Protein AF-A0A7Y7IWT6-F1 (afdb_monomer_lite)

Foldseek 3Di:
DDDDPDPDPPPLVVVLVVLLVVLVVQLVQLVVCVVVVAQESDDNDHDPVLVVCLVSLQCNVVSDDPVPCRPCVNRVSVVSNNVVVCPDPPDDDDPPGDDPD

Structure (mmCIF, N/CA/C/O backbone):
data_AF-A0A7Y7IWT6-F1
#
_entry.id   AF-A0A7Y7IWT6-F1
#
loop_
_atom_site.group_PDB
_atom_site.id
_atom_site.type_symbol
_atom_site.label_atom_id
_atom_site.label_alt_id
_atom_site.label_comp_id
_atom_site.label_asym_id
_atom_site.label_entity_id
_atom_site.label_seq_id
_atom_site.pdbx_PDB_ins_code
_atom_site.Cartn_x
_atom_site.Cartn_y
_atom_site.Cartn_z
_atom_site.occupancy
_atom_site.B_iso_or_equiv
_atom_site.auth_seq_id
_atom_site.auth_comp_id
_atom_site.auth_asym_id
_atom_site.auth_atom_id
_atom_site.pdbx_PDB_model_num
ATOM 1 N N . ARG A 1 1 ? 18.820 -24.095 -18.910 1.00 44.03 1 ARG A N 1
ATOM 2 C CA . ARG A 1 1 ? 18.367 -22.683 -18.847 1.00 44.03 1 ARG A CA 1
ATOM 3 C C . ARG A 1 1 ? 17.041 -22.616 -19.603 1.00 44.03 1 ARG A C 1
ATOM 5 O O . ARG A 1 1 ? 17.059 -22.764 -20.814 1.00 44.03 1 ARG A O 1
ATOM 12 N N . ARG A 1 2 ? 15.902 -22.617 -18.900 1.00 42.66 2 ARG A N 1
ATOM 13 C CA . ARG A 1 2 ? 14.567 -22.776 -19.507 1.00 42.66 2 ARG A CA 1
ATOM 14 C C . ARG A 1 2 ? 14.109 -21.423 -20.064 1.00 42.66 2 ARG A C 1
ATOM 16 O O . ARG A 1 2 ? 14.142 -20.437 -19.336 1.00 42.66 2 ARG A O 1
ATOM 23 N N . ALA A 1 3 ? 13.779 -21.397 -21.351 1.00 46.72 3 ALA A N 1
ATOM 24 C CA . ALA A 1 3 ? 13.247 -20.240 -22.057 1.00 46.72 3 ALA A CA 1
ATOM 25 C C . ALA A 1 3 ? 11.886 -19.821 -21.472 1.00 46.72 3 ALA A C 1
ATOM 27 O O . ALA A 1 3 ? 11.111 -20.675 -21.036 1.00 46.72 3 ALA A O 1
ATOM 28 N N . ALA A 1 4 ? 11.633 -18.512 -21.437 1.00 51.53 4 ALA A N 1
ATOM 29 C CA . ALA A 1 4 ? 10.373 -17.923 -21.000 1.00 51.53 4 ALA A CA 1
ATOM 30 C C . ALA A 1 4 ? 9.209 -18.416 -21.877 1.00 51.53 4 ALA A C 1
ATOM 32 O O . ALA A 1 4 ? 9.352 -18.546 -23.090 1.00 51.53 4 ALA A O 1
ATOM 33 N N . LEU A 1 5 ? 8.062 -18.692 -21.250 1.00 58.22 5 LEU A N 1
ATOM 34 C CA . LEU A 1 5 ? 6.854 -19.213 -21.904 1.00 58.22 5 LEU A CA 1
ATOM 35 C C . LEU A 1 5 ? 6.142 -18.185 -22.804 1.00 58.22 5 LEU A C 1
ATOM 37 O O . LEU A 1 5 ? 5.254 -18.557 -23.563 1.00 58.22 5 LEU A O 1
ATOM 41 N N . PHE A 1 6 ? 6.537 -16.914 -22.734 1.00 62.22 6 PHE A N 1
ATOM 42 C CA . PHE A 1 6 ? 6.037 -15.846 -23.591 1.00 62.22 6 PHE A CA 1
ATOM 43 C C . PHE A 1 6 ? 7.206 -15.347 -24.433 1.00 62.22 6 PHE A C 1
ATOM 45 O O . PHE A 1 6 ? 8.196 -14.844 -23.900 1.00 62.22 6 PHE A O 1
ATOM 52 N N . GLY A 1 7 ? 7.122 -15.604 -25.738 1.00 49.88 7 GLY A N 1
ATOM 53 C CA . GLY A 1 7 ? 8.104 -15.177 -26.722 1.00 49.88 7 GLY A CA 1
ATOM 54 C C . GLY A 1 7 ? 8.124 -13.663 -26.784 1.00 49.88 7 GLY A C 1
ATOM 55 O O . GLY A 1 7 ? 7.212 -13.066 -27.329 1.00 49.88 7 GLY A O 1
ATOM 56 N N . ASP A 1 8 ? 9.073 -13.084 -26.066 1.00 57.09 8 ASP A N 1
ATOM 57 C CA . ASP A 1 8 ? 9.925 -11.959 -26.431 1.00 57.09 8 ASP A CA 1
ATOM 58 C C . ASP A 1 8 ? 10.760 -11.658 -25.184 1.00 57.09 8 ASP A C 1
ATOM 60 O O . ASP A 1 8 ? 10.267 -11.704 -24.053 1.00 57.09 8 ASP A O 1
ATOM 64 N N . GLY A 1 9 ? 12.058 -11.412 -25.353 1.00 61.12 9 GLY A N 1
ATOM 65 C CA . GLY A 1 9 ? 12.916 -10.980 -24.252 1.00 61.12 9 GLY A CA 1
ATOM 66 C C . GLY A 1 9 ? 12.488 -9.589 -23.793 1.00 61.12 9 GLY A C 1
ATOM 67 O O . GLY A 1 9 ? 13.033 -8.603 -24.273 1.00 61.12 9 GLY A O 1
ATOM 68 N N . GLY A 1 10 ? 11.478 -9.506 -22.922 1.00 70.94 10 GLY A N 1
ATOM 69 C CA . GLY A 1 10 ? 10.951 -8.239 -22.423 1.00 70.94 10 GLY A CA 1
ATOM 70 C C . GLY A 1 10 ? 12.046 -7.394 -21.770 1.00 70.94 10 GLY A C 1
ATOM 71 O O . GLY A 1 10 ? 12.998 -7.941 -21.208 1.00 70.94 10 GLY A O 1
ATOM 72 N N . ASP A 1 11 ? 11.916 -6.063 -21.831 1.00 86.19 11 ASP A N 1
ATOM 73 C CA . ASP A 1 11 ? 12.834 -5.129 -21.162 1.00 86.19 11 ASP A CA 1
ATOM 74 C C . ASP A 1 11 ? 12.684 -5.239 -19.635 1.00 86.19 11 ASP A C 1
ATOM 76 O O . ASP A 1 11 ? 12.058 -4.408 -18.975 1.00 86.19 11 ASP A O 1
ATOM 80 N N . VAL A 1 12 ? 13.267 -6.294 -19.061 1.00 82.81 12 VAL A N 1
ATOM 81 C CA . VAL A 1 12 ? 13.276 -6.557 -17.618 1.00 82.81 12 VAL A CA 1
ATOM 82 C C . VAL A 1 12 ? 13.877 -5.366 -16.879 1.00 82.81 12 VAL A C 1
ATOM 84 O O . VAL A 1 12 ? 13.370 -4.966 -15.836 1.00 82.81 12 VAL A O 1
ATOM 87 N N . ALA A 1 13 ? 14.919 -4.743 -17.434 1.00 83.88 13 ALA A N 1
ATOM 88 C CA . ALA A 1 13 ? 15.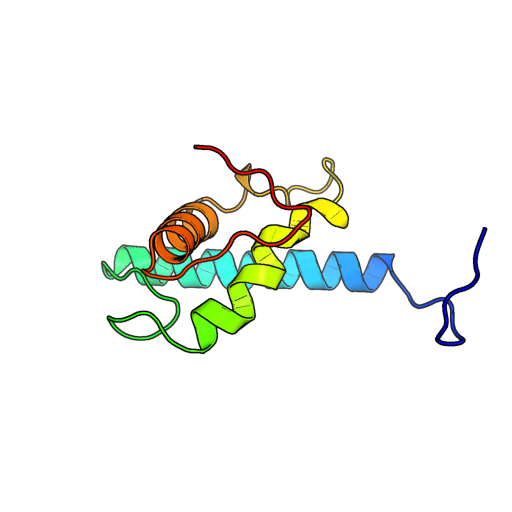542 -3.582 -16.816 1.00 83.88 13 ALA A CA 1
ATOM 89 C C . ALA A 1 13 ? 14.580 -2.382 -16.768 1.00 83.88 13 ALA A C 1
ATOM 91 O O . ALA A 1 13 ? 14.553 -1.668 -15.764 1.00 83.88 13 ALA A O 1
ATOM 92 N N . GLY A 1 14 ? 13.802 -2.156 -17.827 1.00 87.38 14 GLY A N 1
ATOM 93 C CA . GLY A 1 14 ? 12.740 -1.152 -17.890 1.00 87.38 14 GLY A CA 1
ATOM 94 C C . GLY A 1 14 ? 11.607 -1.426 -16.918 1.00 87.38 14 GLY A C 1
ATOM 95 O O . GLY A 1 14 ? 11.231 -0.524 -16.169 1.00 87.38 14 GLY A O 1
ATOM 96 N N . LEU A 1 15 ? 11.139 -2.671 -16.847 1.00 87.88 15 LEU A N 1
ATOM 97 C CA . LEU A 1 15 ? 10.119 -3.090 -15.886 1.00 87.88 15 LEU A CA 1
ATOM 98 C C . LEU A 1 15 ? 10.596 -2.905 -14.440 1.00 87.88 15 LEU A C 1
ATOM 100 O O . LEU A 1 15 ? 9.868 -2.331 -13.634 1.00 87.88 15 LEU A O 1
ATOM 104 N N . CYS A 1 16 ? 11.841 -3.273 -14.120 1.00 87.38 16 CYS A N 1
ATOM 105 C CA . CYS A 1 16 ? 12.424 -3.016 -12.801 1.00 87.38 16 CYS A CA 1
ATOM 106 C C . CYS A 1 16 ? 12.491 -1.511 -12.494 1.00 87.38 16 CYS A C 1
ATOM 108 O O . CYS A 1 16 ? 12.151 -1.098 -11.387 1.00 87.38 16 CYS A O 1
ATOM 110 N N . ARG A 1 17 ? 12.899 -0.665 -13.455 1.00 88.50 17 ARG A N 1
ATOM 111 C CA . ARG A 1 17 ? 12.912 0.801 -13.264 1.00 88.50 17 ARG A CA 1
ATOM 112 C C . ARG A 1 17 ? 11.507 1.346 -12.992 1.00 88.50 17 ARG A C 1
ATOM 114 O O . ARG A 1 17 ? 11.344 2.149 -12.075 1.00 88.50 17 ARG A O 1
ATOM 121 N N . ALA A 1 18 ? 10.509 0.894 -13.750 1.00 90.31 18 ALA A N 1
ATOM 122 C CA . ALA A 1 18 ? 9.116 1.290 -13.564 1.00 90.31 18 ALA A CA 1
ATOM 123 C C . ALA A 1 18 ? 8.569 0.826 -12.203 1.00 90.31 18 ALA A C 1
ATOM 125 O O . ALA A 1 18 ? 7.923 1.604 -11.505 1.00 90.31 18 ALA A O 1
ATOM 126 N N . GLY A 1 19 ? 8.901 -0.398 -11.784 1.00 90.25 19 GLY A N 1
ATOM 127 C CA . GLY A 1 19 ? 8.549 -0.926 -10.468 1.00 90.25 19 GLY A CA 1
ATOM 128 C C . GLY A 1 19 ? 9.134 -0.089 -9.330 1.00 90.25 19 GLY A C 1
ATOM 129 O O . GLY A 1 19 ? 8.408 0.294 -8.417 1.00 90.25 19 GLY A O 1
ATOM 130 N N . VAL A 1 20 ? 10.419 0.280 -9.405 1.00 90.69 20 VAL A N 1
ATOM 131 C CA . VAL A 1 20 ? 11.046 1.170 -8.409 1.00 90.69 20 VAL A CA 1
ATOM 132 C C . VAL A 1 20 ? 10.346 2.531 -8.353 1.00 90.69 20 VAL A C 1
ATOM 134 O O . VAL A 1 20 ? 10.103 3.055 -7.266 1.00 90.69 20 VAL A O 1
ATOM 137 N N . ALA A 1 21 ? 9.991 3.107 -9.505 1.00 92.12 21 ALA A N 1
ATOM 138 C CA . ALA A 1 21 ? 9.249 4.365 -9.546 1.00 92.12 21 ALA A CA 1
ATOM 139 C C . ALA A 1 21 ? 7.858 4.234 -8.898 1.00 92.12 21 ALA A C 1
ATOM 141 O O . ALA A 1 21 ? 7.464 5.099 -8.118 1.00 92.12 21 ALA A O 1
ATOM 142 N N . ALA A 1 22 ? 7.150 3.129 -9.148 1.00 94.12 22 ALA A N 1
ATOM 143 C CA . ALA A 1 22 ? 5.858 2.853 -8.526 1.00 94.12 22 ALA A CA 1
ATOM 144 C C . ALA A 1 22 ? 5.961 2.725 -6.995 1.00 94.12 22 ALA A C 1
ATOM 146 O O . ALA A 1 22 ? 5.139 3.296 -6.281 1.00 94.12 22 ALA A O 1
ATOM 147 N N . LEU A 1 23 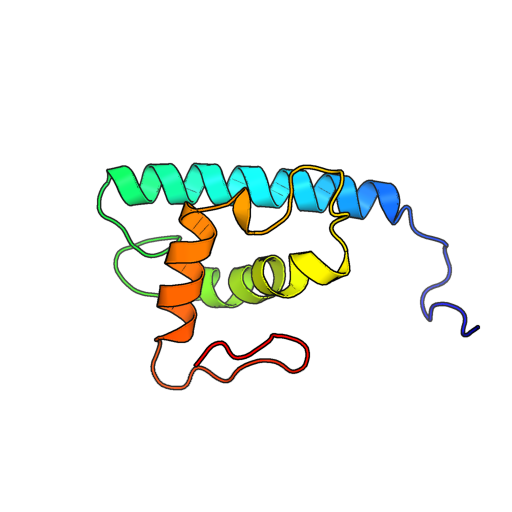? 7.002 2.062 -6.475 1.00 93.44 23 LEU A N 1
ATOM 148 C CA . LEU A 1 23 ? 7.236 1.957 -5.028 1.00 93.44 23 LEU A CA 1
ATOM 149 C C . LEU A 1 23 ? 7.467 3.320 -4.365 1.00 93.44 23 LEU A C 1
ATOM 151 O O . LEU A 1 23 ? 7.019 3.535 -3.242 1.00 93.44 23 LEU A O 1
ATOM 155 N N . ARG A 1 24 ? 8.124 4.259 -5.057 1.00 93.75 24 ARG A N 1
ATOM 156 C CA . ARG A 1 24 ? 8.298 5.634 -4.558 1.00 93.75 24 ARG A CA 1
ATOM 157 C C . ARG A 1 24 ? 6.971 6.385 -4.480 1.00 93.75 24 ARG A C 1
ATOM 159 O O . ARG A 1 24 ? 6.697 7.005 -3.464 1.00 93.75 24 ARG A O 1
ATOM 166 N N . ILE A 1 25 ? 6.118 6.252 -5.496 1.00 96.62 25 ILE A N 1
ATOM 167 C CA . ILE A 1 25 ? 4.767 6.841 -5.482 1.00 96.62 25 ILE A CA 1
ATOM 168 C C . ILE A 1 25 ? 3.942 6.264 -4.323 1.00 96.62 25 ILE A C 1
ATOM 170 O O . ILE A 1 25 ? 3.271 7.002 -3.603 1.00 96.62 25 ILE A O 1
ATOM 174 N N . MET A 1 26 ? 4.011 4.946 -4.122 1.00 97.31 26 MET A N 1
ATOM 175 C CA . MET A 1 26 ? 3.344 4.264 -3.013 1.00 97.31 26 MET A CA 1
ATOM 176 C C . MET A 1 26 ? 3.858 4.742 -1.644 1.00 97.31 26 MET A C 1
ATOM 178 O O . MET A 1 26 ? 3.054 4.978 -0.743 1.00 97.31 26 MET A O 1
ATOM 182 N N . GLU A 1 27 ? 5.174 4.901 -1.486 1.00 97.25 27 GLU A N 1
ATOM 183 C CA . GLU A 1 27 ? 5.795 5.411 -0.258 1.00 97.25 27 GLU A CA 1
ATOM 184 C C . GLU A 1 27 ? 5.366 6.848 0.039 1.00 97.25 27 GLU A C 1
ATOM 186 O O . GLU A 1 27 ? 4.913 7.118 1.150 1.00 97.25 27 GLU A O 1
ATOM 191 N N . ASP A 1 28 ? 5.418 7.742 -0.950 1.00 97.75 28 ASP A N 1
ATOM 192 C CA . ASP A 1 28 ? 4.995 9.138 -0.798 1.00 97.75 28 ASP A CA 1
ATOM 193 C C . ASP A 1 28 ? 3.514 9.240 -0.408 1.00 97.75 28 ASP A C 1
ATOM 195 O O . ASP A 1 28 ? 3.141 10.028 0.469 1.00 97.75 28 ASP A O 1
ATOM 199 N N . HIS A 1 29 ? 2.659 8.419 -1.028 1.00 98.12 29 HIS A N 1
ATOM 200 C CA . HIS A 1 29 ? 1.242 8.326 -0.678 1.00 98.12 29 HIS A CA 1
ATOM 201 C C . HIS A 1 29 ? 1.050 7.894 0.777 1.00 98.12 29 HIS A C 1
ATOM 203 O O . HIS A 1 29 ? 0.347 8.562 1.538 1.00 98.12 29 HIS A O 1
ATOM 209 N N . MET A 1 30 ? 1.707 6.809 1.191 1.00 98.38 30 MET A N 1
ATOM 210 C CA . MET A 1 30 ? 1.577 6.297 2.555 1.00 98.38 30 MET A CA 1
ATOM 211 C C . MET A 1 30 ? 2.197 7.226 3.601 1.00 98.38 30 MET A C 1
ATOM 213 O O . MET A 1 30 ? 1.672 7.323 4.712 1.00 98.38 30 MET A O 1
ATOM 217 N N . ALA A 1 31 ? 3.257 7.956 3.254 1.00 98.19 31 ALA A N 1
ATOM 218 C CA . ALA A 1 31 ? 3.832 8.983 4.111 1.00 98.19 31 ALA A CA 1
ATOM 219 C C . ALA A 1 31 ? 2.820 10.107 4.382 1.00 98.19 31 ALA A C 1
ATOM 221 O O . ALA A 1 31 ? 2.598 10.456 5.542 1.00 98.19 31 ALA A O 1
ATOM 222 N N . ARG A 1 32 ? 2.137 10.614 3.343 1.00 98.38 32 ARG A N 1
ATOM 223 C CA . ARG A 1 32 ? 1.077 11.633 3.488 1.00 98.38 32 ARG A CA 1
ATOM 224 C C . ARG A 1 32 ? -0.094 11.120 4.315 1.00 98.38 32 ARG A C 1
ATOM 226 O O . ARG A 1 32 ? -0.448 11.736 5.313 1.00 98.38 32 ARG A O 1
ATOM 233 N N . ARG A 1 33 ? -0.609 9.934 3.977 1.00 97.62 33 ARG A N 1
ATOM 234 C CA . ARG A 1 33 ? -1.674 9.264 4.743 1.00 97.62 33 ARG A CA 1
ATOM 235 C C . ARG A 1 33 ? -1.323 9.156 6.222 1.00 97.62 33 ARG A C 1
ATOM 237 O O . ARG A 1 33 ? -2.194 9.306 7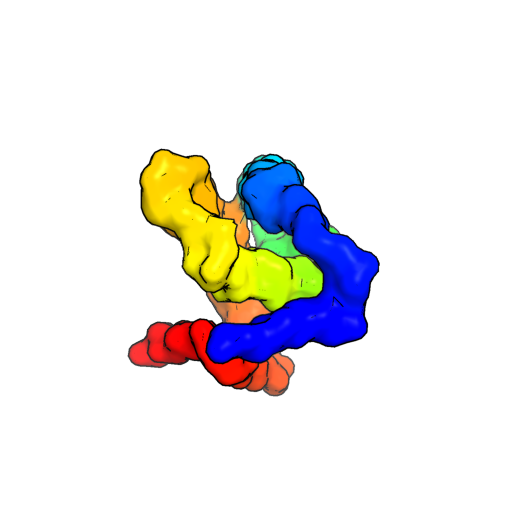.073 1.00 97.62 33 ARG A O 1
ATOM 244 N N . ARG A 1 34 ? -0.048 8.913 6.539 1.00 96.31 34 ARG A N 1
ATOM 245 C CA . ARG A 1 34 ? 0.401 8.788 7.921 1.00 96.31 34 ARG A CA 1
ATOM 246 C C . ARG A 1 34 ? 0.449 10.118 8.667 1.00 96.31 34 ARG A C 1
ATOM 248 O O . ARG A 1 34 ? 0.172 10.114 9.866 1.00 96.31 34 ARG A O 1
ATOM 255 N N . LEU A 1 35 ? 0.792 11.217 7.994 1.00 97.06 35 LEU A N 1
ATOM 256 C CA . LEU A 1 35 ? 0.694 12.561 8.574 1.00 97.06 35 LEU A CA 1
ATOM 257 C C . LEU A 1 35 ? -0.754 12.876 8.969 1.00 97.06 35 LEU A C 1
ATOM 259 O O . LEU A 1 35 ? -0.980 13.439 10.035 1.00 97.06 35 LEU A O 1
ATOM 263 N N . ASP A 1 36 ? -1.712 12.381 8.187 1.00 97.00 36 ASP A N 1
ATOM 264 C CA . ASP A 1 36 ? -3.148 12.477 8.476 1.00 97.00 36 ASP A CA 1
ATOM 265 C C . ASP A 1 36 ? -3.637 11.431 9.504 1.00 97.00 36 ASP A C 1
ATOM 267 O O . ASP A 1 36 ? -4.834 11.264 9.722 1.00 97.00 36 ASP A O 1
ATOM 271 N N . GLY A 1 37 ? -2.726 10.683 10.138 1.00 96.81 37 GLY A N 1
ATOM 272 C CA . GLY A 1 37 ? -3.044 9.683 11.161 1.00 96.81 37 GLY A CA 1
ATOM 273 C C . GLY A 1 37 ? -3.541 8.336 10.629 1.00 96.81 37 GLY A C 1
ATOM 274 O O . GLY A 1 37 ? -3.750 7.414 11.421 1.00 96.81 37 GLY A O 1
ATOM 275 N N . ALA A 1 38 ? -3.665 8.169 9.313 1.00 97.81 38 ALA A N 1
ATOM 276 C CA . ALA A 1 38 ? -4.209 6.959 8.717 1.00 97.81 38 ALA A CA 1
ATOM 277 C C . ALA A 1 38 ? -3.205 5.789 8.664 1.00 97.81 38 ALA A C 1
ATOM 279 O O . ALA A 1 38 ? -1.987 5.953 8.816 1.00 97.81 38 ALA A O 1
ATOM 280 N N . THR A 1 39 ? -3.750 4.588 8.444 1.00 97.94 39 THR A N 1
ATOM 281 C CA . THR A 1 39 ? -2.999 3.316 8.413 1.00 97.94 39 THR A CA 1
ATOM 282 C C . THR A 1 39 ? -3.056 2.620 7.054 1.00 97.94 39 THR A C 1
ATOM 284 O O . THR A 1 39 ? -2.061 2.040 6.627 1.00 97.94 39 THR A O 1
ATOM 287 N N . TRP A 1 40 ? -4.203 2.675 6.376 1.00 98.25 40 TRP A N 1
ATOM 288 C CA . TRP A 1 40 ? -4.476 1.928 5.143 1.00 98.25 40 TRP A CA 1
ATOM 289 C C . TRP A 1 40 ? -4.300 2.797 3.902 1.00 98.25 40 TRP A C 1
ATOM 291 O O . TRP A 1 40 ? -4.342 4.031 3.995 1.00 98.25 40 TRP A O 1
ATOM 301 N N . PHE A 1 41 ? -4.145 2.176 2.731 1.00 97.38 41 PHE A N 1
ATOM 302 C CA . PHE A 1 41 ? -3.996 2.924 1.480 1.00 97.38 41 PHE A CA 1
ATOM 303 C C . PHE A 1 41 ? -5.167 3.881 1.228 1.00 97.38 41 PHE A C 1
ATOM 305 O O . PHE A 1 41 ? -4.950 5.006 0.779 1.00 97.38 41 PHE A O 1
ATOM 312 N N . VAL A 1 42 ? -6.390 3.467 1.567 1.00 97.00 42 VAL A N 1
ATOM 313 C CA . VAL A 1 42 ? -7.617 4.255 1.401 1.00 97.00 42 VAL A CA 1
ATOM 314 C C . VAL A 1 42 ? -8.539 4.011 2.597 1.00 97.00 42 VAL A C 1
ATOM 316 O O . VAL A 1 42 ? -8.670 2.876 3.039 1.00 97.00 42 VAL A O 1
ATOM 319 N N . GLY A 1 43 ? -9.195 5.061 3.103 1.00 96.38 43 GLY A N 1
ATOM 320 C CA . GLY A 1 43 ? -10.170 4.957 4.197 1.00 96.38 43 GLY A CA 1
ATOM 321 C C . GLY A 1 43 ? -9.572 4.551 5.551 1.00 96.38 43 GLY A C 1
ATOM 322 O O . GLY A 1 43 ? -8.357 4.566 5.742 1.00 96.38 43 GLY A O 1
ATOM 323 N N . ASP A 1 44 ? -10.428 4.197 6.506 1.00 96.94 44 ASP A N 1
ATOM 324 C CA . ASP A 1 44 ? -10.011 3.949 7.898 1.00 96.94 44 ASP A CA 1
ATOM 325 C C . ASP A 1 44 ? -9.917 2.457 8.257 1.00 96.94 44 ASP A C 1
ATOM 327 O O . ASP A 1 44 ? -9.492 2.093 9.353 1.00 96.94 44 ASP A O 1
ATOM 331 N N . ALA A 1 45 ? -10.242 1.580 7.307 1.00 97.19 45 ALA A N 1
ATOM 332 C CA . ALA A 1 45 ? -10.226 0.127 7.452 1.00 97.19 45 ALA A CA 1
ATOM 333 C C . ALA A 1 45 ? -9.443 -0.523 6.292 1.00 97.19 45 ALA A C 1
ATOM 335 O O . ALA A 1 45 ? -9.361 0.080 5.218 1.00 97.19 45 ALA A O 1
ATOM 336 N N . PRO A 1 46 ? -8.875 -1.732 6.479 1.00 97.44 46 PRO A N 1
ATOM 337 C CA . PRO A 1 46 ? -8.192 -2.440 5.399 1.00 97.44 46 PRO A CA 1
ATOM 338 C C . PRO A 1 46 ? -9.173 -2.746 4.263 1.00 97.44 46 PRO A C 1
ATOM 340 O O . PRO A 1 46 ? -10.321 -3.125 4.509 1.00 97.44 46 PRO A O 1
ATOM 343 N N . GLY A 1 47 ? -8.716 -2.615 3.020 1.00 95.25 47 GLY A N 1
ATOM 344 C CA . GLY A 1 47 ? -9.547 -2.832 1.840 1.00 95.25 47 GLY A CA 1
ATOM 345 C C . GLY A 1 47 ? -8.869 -3.651 0.747 1.00 95.25 47 GLY A C 1
ATOM 346 O O . GLY A 1 47 ? -7.726 -4.094 0.860 1.00 95.25 47 GLY A O 1
ATOM 347 N N . ILE A 1 48 ? -9.585 -3.815 -0.368 1.00 95.75 48 ILE A N 1
ATOM 348 C CA . ILE A 1 48 ? -9.098 -4.553 -1.543 1.00 95.75 48 ILE A CA 1
ATOM 349 C C . ILE A 1 48 ? -7.773 -3.993 -2.080 1.00 95.75 48 ILE A C 1
ATOM 351 O O . ILE A 1 48 ? -6.931 -4.746 -2.558 1.00 95.75 48 ILE A O 1
ATOM 355 N N . VAL A 1 49 ? -7.554 -2.680 -1.955 1.00 96.75 49 VAL A N 1
ATOM 356 C CA . VAL A 1 49 ? -6.310 -2.021 -2.376 1.00 96.75 49 VAL A CA 1
ATOM 357 C C . VAL A 1 49 ? -5.115 -2.541 -1.581 1.00 96.75 49 VAL A C 1
ATOM 359 O O . VAL A 1 49 ? -4.074 -2.819 -2.172 1.00 96.75 49 VAL A O 1
ATOM 362 N N .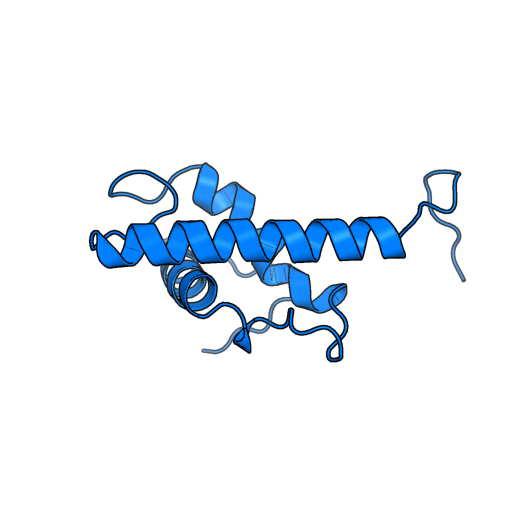 ASP A 1 50 ? -5.264 -2.740 -0.269 1.00 97.06 50 ASP A N 1
ATOM 363 C CA . ASP A 1 50 ? -4.173 -3.239 0.565 1.00 97.06 50 ASP A CA 1
ATOM 364 C C . ASP A 1 50 ? -3.804 -4.683 0.190 1.00 97.06 50 ASP A C 1
ATOM 366 O O . ASP A 1 50 ? -2.624 -5.018 0.088 1.00 97.06 50 ASP A O 1
ATOM 370 N N . VAL A 1 51 ? -4.811 -5.512 -0.107 1.00 93.44 51 VAL A N 1
ATOM 371 C CA . VAL A 1 51 ? -4.623 -6.897 -0.570 1.00 93.44 51 VAL A CA 1
ATOM 372 C C . VAL A 1 51 ? -3.915 -6.943 -1.927 1.00 93.44 51 VAL A C 1
ATOM 374 O O . VAL A 1 51 ? -3.011 -7.754 -2.116 1.00 93.44 51 VAL A O 1
ATOM 377 N N . MET A 1 52 ? -4.288 -6.068 -2.866 1.00 93.56 52 MET A N 1
ATOM 378 C CA . MET A 1 52 ? -3.690 -6.030 -4.206 1.00 93.56 52 MET A CA 1
ATOM 379 C C . MET A 1 52 ? -2.250 -5.505 -4.203 1.00 93.56 52 MET A C 1
ATOM 381 O O . MET A 1 52 ? -1.406 -6.015 -4.938 1.00 93.56 52 MET A O 1
ATOM 385 N N . LEU A 1 53 ? -1.957 -4.477 -3.404 1.00 95.62 53 LEU A N 1
ATOM 386 C CA . LEU A 1 53 ? -0.644 -3.826 -3.410 1.00 95.62 53 LEU A CA 1
ATOM 387 C C . LEU A 1 53 ? 0.388 -4.551 -2.543 1.00 95.62 53 LEU A C 1
ATOM 389 O O . LEU A 1 53 ? 1.591 -4.415 -2.787 1.00 95.62 53 LEU A O 1
ATOM 393 N N . PHE A 1 54 ? -0.049 -5.313 -1.535 1.00 94.62 54 PHE A N 1
ATOM 394 C CA . PHE A 1 54 ? 0.864 -5.969 -0.600 1.00 94.62 54 PHE A CA 1
ATOM 395 C C . PHE A 1 54 ? 1.852 -6.922 -1.288 1.00 94.62 54 PHE A C 1
ATOM 397 O O . PHE A 1 54 ? 3.049 -6.770 -1.034 1.00 94.62 54 PHE A O 1
ATOM 404 N N . PRO A 1 55 ? 1.436 -7.837 -2.188 1.00 91.12 55 PRO A N 1
ATOM 405 C CA . PRO A 1 55 ? 2.369 -8.728 -2.875 1.00 91.12 55 PRO A CA 1
ATOM 406 C C . PRO A 1 55 ? 3.423 -7.972 -3.691 1.00 91.12 55 PRO A C 1
ATOM 408 O O . PRO A 1 55 ? 4.604 -8.310 -3.627 1.00 91.12 55 PRO A O 1
ATOM 411 N N . SER A 1 56 ? 3.017 -6.907 -4.390 1.00 90.38 56 SER A N 1
ATOM 412 C CA . SER A 1 56 ? 3.913 -6.076 -5.205 1.00 90.38 56 SER A CA 1
ATOM 413 C C . SER A 1 56 ? 5.043 -5.458 -4.380 1.00 90.38 56 SER A C 1
ATOM 415 O O . SER A 1 56 ? 6.189 -5.429 -4.826 1.00 90.38 56 SER A O 1
ATOM 417 N N . PHE A 1 57 ? 4.743 -5.001 -3.158 1.00 92.81 57 PHE A N 1
ATOM 418 C CA . PHE A 1 57 ? 5.762 -4.514 -2.229 1.00 92.81 57 PHE A CA 1
ATOM 419 C C . PHE A 1 57 ? 6.548 -5.660 -1.581 1.00 92.81 57 PHE A C 1
ATOM 421 O O . PHE A 1 57 ? 7.774 -5.615 -1.518 1.00 92.81 57 PHE A O 1
ATOM 428 N N . ALA A 1 58 ? 5.875 -6.704 -1.097 1.00 90.44 58 ALA A N 1
ATOM 429 C CA . ALA A 1 58 ? 6.513 -7.762 -0.321 1.00 90.44 58 ALA A CA 1
ATOM 430 C C . ALA A 1 58 ? 7.548 -8.567 -1.129 1.00 90.44 58 ALA A C 1
ATOM 432 O O . ALA A 1 58 ? 8.587 -8.935 -0.572 1.00 90.44 58 ALA A O 1
ATOM 433 N N . LEU A 1 59 ? 7.283 -8.777 -2.423 1.00 87.12 59 LEU A N 1
ATOM 434 C CA . LEU A 1 59 ? 8.154 -9.477 -3.373 1.00 87.12 59 LEU A CA 1
ATOM 435 C C . LEU A 1 59 ? 9.126 -8.540 -4.105 1.00 87.12 59 LEU A C 1
ATOM 437 O O . LEU A 1 59 ? 9.892 -8.990 -4.953 1.00 87.12 59 LEU A O 1
ATOM 441 N N . SER A 1 60 ? 9.133 -7.234 -3.801 1.00 87.94 60 SER A N 1
ATOM 442 C CA . SER A 1 60 ? 10.004 -6.297 -4.522 1.00 87.94 60 SER A CA 1
ATOM 443 C C . SER A 1 60 ? 11.491 -6.615 -4.379 1.00 87.94 60 SER A C 1
ATOM 445 O O . SER A 1 60 ? 12.272 -6.358 -5.291 1.00 87.94 60 SER A O 1
ATOM 447 N N . ARG A 1 61 ? 11.879 -7.252 -3.271 1.00 82.88 61 ARG A N 1
ATOM 448 C CA . ARG A 1 61 ? 13.256 -7.693 -3.008 1.00 82.88 61 ARG A CA 1
ATOM 449 C C . ARG A 1 61 ? 13.791 -8.692 -4.037 1.00 82.88 61 ARG A C 1
ATOM 451 O O . ARG A 1 61 ? 15.001 -8.760 -4.207 1.00 82.88 61 ARG A O 1
ATOM 458 N N . ASP A 1 62 ? 12.922 -9.406 -4.749 1.00 82.12 62 ASP A N 1
ATOM 459 C CA . ASP A 1 62 ? 13.338 -10.430 -5.714 1.00 82.12 62 ASP A CA 1
ATOM 460 C C . ASP A 1 62 ? 13.838 -9.828 -7.038 1.00 82.12 62 ASP A C 1
ATOM 462 O O . ASP A 1 62 ? 14.568 -10.476 -7.787 1.00 82.12 62 ASP A O 1
ATOM 466 N N . TRP A 1 63 ? 13.447 -8.588 -7.345 1.00 82.88 63 TRP A N 1
ATOM 467 C CA . TRP A 1 63 ? 13.781 -7.914 -8.607 1.00 82.88 63 TRP A CA 1
ATOM 468 C C . TRP A 1 63 ? 14.427 -6.537 -8.423 1.00 82.88 63 TRP A C 1
ATOM 470 O O . TRP A 1 63 ? 14.908 -5.939 -9.392 1.00 82.88 63 TRP A O 1
ATOM 480 N N . VAL A 1 64 ? 14.470 -6.025 -7.194 1.00 76.12 64 VAL A N 1
ATOM 481 C CA . VAL A 1 64 ? 15.201 -4.810 -6.851 1.00 76.12 64 VAL A CA 1
ATOM 482 C C . VAL A 1 64 ? 16.666 -5.135 -6.551 1.00 76.12 64 VAL A C 1
ATOM 484 O O . VAL A 1 64 ? 16.987 -5.889 -5.643 1.00 76.12 64 VAL A O 1
ATOM 487 N N . SER A 1 65 ? 17.575 -4.489 -7.283 1.00 66.94 65 SER A N 1
ATOM 488 C CA . SER A 1 65 ? 19.014 -4.512 -6.996 1.00 66.94 65 SER A CA 1
ATOM 489 C C . SER A 1 65 ? 19.346 -3.700 -5.739 1.00 66.94 65 SER A C 1
ATOM 491 O O . SER A 1 65 ? 18.934 -2.541 -5.643 1.00 66.94 65 SER A O 1
ATOM 493 N N . HIS A 1 66 ? 20.175 -4.254 -4.844 1.00 57.12 66 HIS A N 1
ATOM 494 C CA . HIS A 1 66 ? 20.677 -3.573 -3.638 1.00 57.12 66 HIS A CA 1
ATOM 495 C C . HIS A 1 66 ? 21.341 -2.215 -3.936 1.00 57.12 66 HIS A C 1
ATOM 497 O O . HIS A 1 66 ? 21.153 -1.262 -3.186 1.00 57.12 66 HIS A O 1
ATOM 503 N N . ASP A 1 67 ? 21.998 -2.073 -5.089 1.00 57.12 67 ASP A N 1
ATOM 504 C CA . ASP A 1 67 ? 22.681 -0.827 -5.471 1.00 57.12 67 ASP A CA 1
ATOM 505 C C . ASP A 1 67 ? 21.745 0.326 -5.899 1.00 57.12 67 ASP A C 1
ATOM 507 O O . ASP A 1 67 ? 22.217 1.419 -6.209 1.00 57.12 67 ASP A O 1
ATOM 511 N N . ARG A 1 68 ? 20.417 0.121 -5.972 1.00 60.00 68 ARG A N 1
ATOM 512 C CA . ARG A 1 68 ? 19.478 1.092 -6.584 1.00 60.00 68 ARG A CA 1
ATOM 513 C C . ARG A 1 68 ? 18.539 1.832 -5.629 1.00 60.00 68 ARG A C 1
ATOM 515 O O . ARG A 1 68 ? 17.581 2.449 -6.096 1.00 60.00 68 ARG A O 1
ATOM 522 N N . GLY A 1 69 ? 18.805 1.832 -4.323 1.00 61.25 69 GLY A N 1
ATOM 523 C CA . GLY A 1 69 ? 18.044 2.667 -3.381 1.00 61.25 69 GLY A CA 1
ATOM 524 C C . GLY A 1 69 ? 16.547 2.332 -3.334 1.00 61.25 69 GLY A C 1
ATOM 525 O O . GLY A 1 69 ? 15.714 3.233 -3.266 1.00 61.25 69 GLY A O 1
ATOM 526 N N . ALA A 1 70 ? 16.210 1.051 -3.491 1.00 68.25 70 ALA A N 1
ATOM 527 C CA . ALA A 1 70 ? 14.834 0.566 -3.623 1.00 68.25 70 ALA A CA 1
ATOM 528 C C . ALA A 1 70 ? 14.523 -0.651 -2.730 1.00 68.25 70 ALA A C 1
ATOM 530 O O . ALA A 1 70 ? 13.439 -1.231 -2.808 1.00 68.25 70 ALA A O 1
ATOM 531 N N . GLY A 1 71 ? 15.480 -1.059 -1.891 1.00 80.50 71 GLY A N 1
ATOM 532 C CA . GLY A 1 71 ? 15.223 -1.993 -0.801 1.00 80.50 71 GLY A CA 1
ATOM 533 C C . GLY A 1 71 ? 14.168 -1.448 0.168 1.00 80.50 71 GLY A C 1
ATOM 534 O O . GLY A 1 71 ? 13.883 -0.249 0.211 1.00 80.50 71 GLY A O 1
ATOM 535 N N . HIS A 1 72 ? 13.555 -2.330 0.957 1.00 88.38 72 HIS A N 1
ATOM 536 C CA . HIS A 1 72 ? 12.487 -1.945 1.891 1.00 88.38 72 HIS A CA 1
ATOM 537 C C . HIS A 1 72 ? 12.940 -0.898 2.918 1.00 88.38 72 HIS A C 1
ATOM 539 O O . HIS A 1 72 ? 12.115 -0.132 3.411 1.00 88.38 72 HIS A O 1
ATOM 545 N N . GLU A 1 73 ? 14.233 -0.834 3.231 1.00 86.44 73 GLU A N 1
ATOM 546 C CA . GLU A 1 73 ? 14.851 0.174 4.094 1.00 86.44 73 GLU A CA 1
ATOM 547 C C . GLU A 1 73 ? 14.632 1.617 3.610 1.00 86.44 73 GLU A C 1
ATOM 549 O O . GLU A 1 73 ? 14.558 2.519 4.442 1.00 86.44 73 GLU A O 1
ATOM 554 N N . PHE A 1 74 ? 14.430 1.826 2.305 1.00 88.88 74 PHE A N 1
ATOM 555 C CA . PHE A 1 74 ? 14.130 3.134 1.714 1.00 88.88 74 PHE A CA 1
ATOM 556 C C . PHE A 1 74 ? 12.634 3.488 1.741 1.00 88.88 74 PHE A C 1
ATOM 558 O O . PHE A 1 74 ? 12.258 4.574 1.308 1.00 88.88 74 PHE A O 1
ATOM 565 N N . HIS A 1 75 ? 11.785 2.592 2.254 1.00 93.50 75 HIS A N 1
ATOM 566 C CA . HIS A 1 75 ? 10.327 2.723 2.237 1.00 93.50 75 HIS A CA 1
ATOM 567 C C . HIS A 1 75 ? 9.705 2.523 3.638 1.00 93.50 75 HIS A C 1
ATOM 569 O O . HIS A 1 75 ? 8.996 1.537 3.886 1.00 93.50 75 HIS A O 1
ATOM 575 N N . PRO A 1 76 ? 10.015 3.390 4.623 1.00 95.56 76 PRO A N 1
ATOM 576 C CA .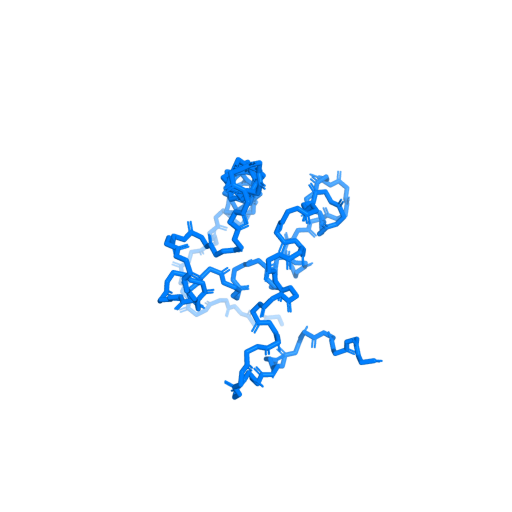 PRO A 1 76 ? 9.553 3.231 6.001 1.00 95.56 76 PRO A CA 1
ATOM 577 C C . PRO A 1 76 ? 8.023 3.278 6.169 1.00 95.56 76 PRO A C 1
ATOM 579 O O . PRO A 1 76 ? 7.499 2.555 7.028 1.00 95.56 76 PRO A O 1
ATOM 582 N N . ALA A 1 77 ? 7.296 4.080 5.384 1.00 97.56 77 ALA A N 1
ATOM 583 C CA . ALA A 1 77 ? 5.837 4.135 5.444 1.00 97.56 77 ALA A CA 1
ATOM 584 C C . ALA A 1 77 ? 5.222 2.827 4.928 1.00 97.56 77 ALA A C 1
ATOM 586 O O . ALA A 1 77 ? 4.375 2.239 5.611 1.00 97.56 77 ALA A O 1
ATOM 587 N N . LEU A 1 78 ? 5.721 2.300 3.804 1.00 97.06 78 LEU A N 1
ATOM 588 C CA . LEU A 1 78 ? 5.299 0.998 3.286 1.00 97.06 78 LEU A CA 1
ATOM 589 C C . LEU A 1 78 ? 5.676 -0.149 4.220 1.00 97.06 78 LEU A C 1
ATOM 591 O O . LEU A 1 78 ? 4.877 -1.062 4.406 1.00 97.06 78 LEU A O 1
ATOM 595 N N . ARG A 1 79 ? 6.833 -0.101 4.889 1.00 96.06 79 ARG A N 1
ATOM 596 C CA . ARG A 1 79 ? 7.187 -1.107 5.906 1.00 96.06 79 ARG A CA 1
ATOM 597 C C . ARG A 1 79 ? 6.198 -1.134 7.069 1.00 96.06 79 ARG A C 1
ATOM 599 O O . ARG A 1 79 ? 5.812 -2.214 7.519 1.00 96.06 79 ARG A O 1
ATOM 606 N N . ARG A 1 80 ? 5.783 0.036 7.564 1.00 96.81 80 ARG A N 1
ATOM 607 C CA . ARG A 1 80 ? 4.783 0.141 8.638 1.00 96.81 80 ARG A CA 1
ATOM 608 C C . ARG A 1 80 ? 3.433 -0.407 8.180 1.00 96.81 80 ARG A C 1
ATOM 610 O O . ARG A 1 80 ? 2.835 -1.207 8.895 1.00 96.81 80 ARG A O 1
ATOM 617 N N . TRP A 1 81 ? 2.986 -0.001 6.998 1.00 97.88 81 TRP A N 1
ATOM 618 C CA . TRP A 1 81 ? 1.750 -0.490 6.398 1.00 97.88 81 TRP A CA 1
ATOM 619 C C . TRP A 1 81 ? 1.774 -2.010 6.178 1.00 97.88 81 TRP A C 1
ATOM 621 O O . TRP A 1 81 ? 0.860 -2.708 6.606 1.00 97.88 81 TRP A O 1
ATOM 631 N N . ALA A 1 82 ? 2.859 -2.558 5.630 1.00 96.00 82 ALA A N 1
ATOM 632 C CA . ALA A 1 82 ? 3.007 -3.995 5.420 1.00 96.00 82 ALA A CA 1
ATOM 633 C C . ALA A 1 82 ? 2.958 -4.786 6.738 1.00 96.00 82 ALA A C 1
ATOM 635 O O . ALA A 1 82 ? 2.438 -5.900 6.766 1.00 96.00 82 ALA A O 1
ATOM 636 N N . ARG A 1 83 ? 3.458 -4.216 7.845 1.00 95.75 83 ARG A N 1
ATOM 637 C CA . ARG A 1 83 ? 3.301 -4.806 9.183 1.00 95.75 83 ARG A CA 1
ATOM 638 C C . ARG A 1 83 ? 1.837 -4.810 9.636 1.00 95.75 83 ARG A C 1
ATOM 640 O O . ARG A 1 83 ? 1.415 -5.791 10.236 1.00 95.75 83 ARG A O 1
ATOM 647 N N . ALA A 1 84 ? 1.072 -3.759 9.335 1.00 96.62 84 ALA A N 1
ATOM 648 C CA . ALA A 1 84 ? -0.363 -3.721 9.620 1.00 96.62 84 ALA A CA 1
ATOM 649 C C . ALA A 1 84 ? -1.132 -4.779 8.809 1.00 96.62 84 ALA A C 1
ATOM 651 O O . ALA A 1 84 ? -1.944 -5.497 9.383 1.00 96.62 84 ALA A O 1
ATOM 652 N N . VAL A 1 85 ? -0.815 -4.945 7.517 1.00 96.38 85 VAL A N 1
ATOM 653 C CA . VAL A 1 85 ? -1.416 -5.985 6.657 1.00 96.38 85 VAL A CA 1
ATOM 654 C C . VAL A 1 85 ? -1.140 -7.392 7.195 1.00 96.38 85 VAL A C 1
ATOM 656 O O . VAL A 1 85 ? -2.060 -8.196 7.306 1.00 96.38 85 VAL A O 1
ATOM 659 N N . ARG A 1 86 ? 0.105 -7.685 7.593 1.00 94.00 86 ARG A N 1
ATOM 660 C CA . ARG A 1 86 ? 0.473 -8.985 8.191 1.00 94.00 86 ARG A CA 1
ATOM 661 C C . ARG A 1 86 ? -0.232 -9.274 9.515 1.00 94.00 86 ARG A C 1
ATOM 663 O O . ARG A 1 86 ? -0.355 -10.431 9.890 1.00 94.00 86 ARG A O 1
ATOM 670 N N . GLY A 1 87 ? -0.660 -8.232 10.227 1.00 94.56 87 GLY A N 1
ATOM 671 C CA . GLY A 1 87 ? -1.402 -8.355 11.480 1.00 94.56 87 GLY A CA 1
ATOM 672 C C . GLY A 1 87 ? -2.899 -8.615 11.302 1.00 94.56 87 GLY A C 1
ATOM 673 O O . GLY A 1 87 ? -3.599 -8.753 12.304 1.00 94.56 87 GLY A O 1
ATOM 674 N N . LEU A 1 88 ? -3.413 -8.651 10.067 1.00 95.00 88 LEU A N 1
ATOM 675 C CA . LEU A 1 88 ? -4.829 -8.905 9.819 1.00 95.00 88 LEU A CA 1
ATOM 676 C C . LEU A 1 88 ? -5.209 -10.352 10.182 1.00 95.00 88 LEU A C 1
ATOM 678 O O . LEU A 1 88 ? -4.464 -11.282 9.859 1.00 95.00 88 LEU A O 1
ATOM 682 N N . PRO A 1 89 ? -6.387 -10.578 10.799 1.00 93.88 89 PRO A N 1
ATOM 683 C CA . PRO A 1 89 ? -6.902 -11.924 11.021 1.00 93.88 89 PRO A CA 1
ATOM 684 C C . PRO A 1 89 ? -6.995 -12.704 9.707 1.00 93.88 89 PRO A C 1
ATOM 686 O O . PRO A 1 89 ? -7.552 -12.216 8.726 1.00 93.88 89 PRO A O 1
ATOM 689 N N . GLY A 1 90 ? -6.455 -13.922 9.694 1.00 90.19 90 GLY A N 1
ATOM 690 C CA . GLY A 1 90 ? -6.445 -14.770 8.501 1.00 90.19 90 GLY A CA 1
ATOM 691 C C . GLY A 1 90 ? -5.361 -14.424 7.477 1.00 90.19 90 GLY A C 1
ATOM 692 O O . GLY A 1 90 ? -5.370 -15.002 6.392 1.00 90.19 90 GLY A O 1
ATOM 693 N N . PHE A 1 91 ? -4.420 -13.526 7.792 1.00 91.06 91 PHE A N 1
ATOM 694 C CA . PHE A 1 91 ? -3.229 -13.355 6.965 1.00 91.06 91 PHE A CA 1
ATOM 695 C C . PHE A 1 91 ? -2.428 -14.664 6.913 1.00 91.06 91 PHE A C 1
ATOM 697 O O . PHE A 1 91 ? -2.108 -15.257 7.943 1.00 91.06 91 PHE A O 1
ATOM 704 N N . VAL A 1 92 ? -2.082 -15.092 5.701 1.00 88.06 92 VAL A N 1
ATOM 705 C CA . VAL A 1 92 ? -1.232 -16.259 5.453 1.00 88.06 92 VAL A CA 1
ATOM 706 C C . VAL A 1 92 ? -0.008 -15.791 4.675 1.00 88.06 92 VAL A C 1
ATOM 708 O O . VAL A 1 92 ? -0.140 -15.204 3.598 1.00 88.06 92 VAL A O 1
ATOM 711 N N . THR A 1 93 ? 1.187 -16.036 5.218 1.00 82.50 93 THR A N 1
ATOM 712 C CA . THR A 1 93 ? 2.444 -15.664 4.558 1.00 82.50 93 THR A CA 1
ATOM 713 C C . THR A 1 93 ? 2.602 -16.419 3.239 1.00 82.50 93 THR A C 1
ATOM 715 O O . THR A 1 93 ? 2.403 -17.631 3.161 1.00 82.50 93 THR A O 1
ATOM 718 N N . MET A 1 94 ? 2.972 -15.693 2.181 1.00 80.19 94 MET A N 1
ATOM 719 C CA . MET A 1 94 ? 3.239 -16.290 0.872 1.00 80.19 94 MET A CA 1
ATOM 720 C C . MET A 1 94 ? 4.605 -17.002 0.881 1.00 80.19 94 MET A C 1
ATOM 722 O O . MET A 1 94 ? 5.554 -16.474 1.472 1.00 80.19 94 MET A O 1
ATOM 726 N N . PRO A 1 95 ? 4.761 -18.145 0.186 1.00 68.25 95 PRO A N 1
ATOM 727 C CA . PRO A 1 95 ? 6.069 -18.768 -0.017 1.00 68.25 95 PRO A CA 1
ATOM 728 C C . PRO A 1 95 ? 7.075 -17.771 -0.617 1.00 68.25 95 PRO A C 1
ATOM 730 O O . PRO A 1 95 ? 6.732 -17.036 -1.539 1.00 68.25 95 PRO A O 1
ATOM 733 N N . GLY A 1 96 ? 8.308 -17.740 -0.101 1.00 64.81 96 GLY A N 1
ATOM 734 C CA . GLY A 1 96 ? 9.359 -16.809 -0.551 1.00 64.81 96 GLY A CA 1
ATOM 735 C C . GLY A 1 96 ? 9.447 -15.495 0.237 1.00 64.81 96 GLY A C 1
ATOM 736 O O . GLY A 1 96 ? 10.403 -14.743 0.076 1.00 64.81 96 GLY A O 1
ATOM 737 N N . ILE A 1 97 ? 8.513 -15.233 1.152 1.00 62.88 97 ILE A N 1
ATOM 738 C CA . ILE A 1 97 ? 8.576 -14.100 2.077 1.00 62.88 97 ILE A CA 1
ATOM 739 C C . ILE A 1 97 ? 9.069 -14.609 3.443 1.00 62.88 97 ILE A C 1
ATOM 741 O O . ILE A 1 97 ? 8.391 -15.446 4.032 1.00 62.88 97 ILE A O 1
ATOM 745 N N . PRO A 1 98 ? 10.195 -14.109 3.993 1.00 60.78 98 PRO A N 1
ATOM 746 C CA . PRO A 1 98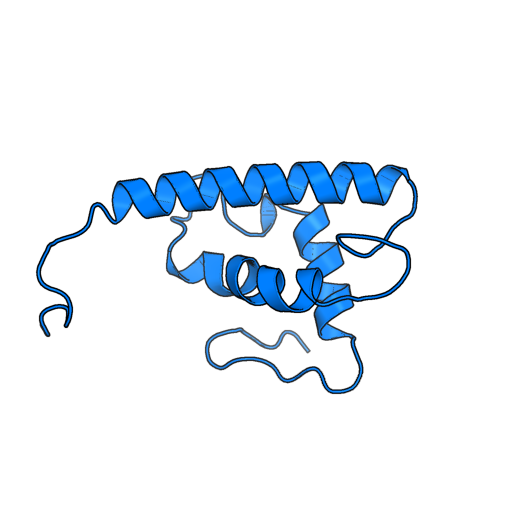 ? 10.638 -14.508 5.326 1.00 60.78 98 PRO A CA 1
ATOM 747 C C . PRO A 1 98 ? 9.612 -14.105 6.392 1.00 60.78 98 PRO A C 1
ATOM 749 O O . PRO A 1 98 ? 9.226 -12.932 6.462 1.00 60.78 98 PRO A O 1
ATOM 752 N N . ASP A 1 99 ? 9.202 -15.061 7.226 1.00 55.66 99 ASP A N 1
ATOM 753 C CA . ASP A 1 99 ? 8.519 -14.765 8.482 1.00 55.66 99 ASP A CA 1
ATOM 754 C C . ASP A 1 99 ? 9.559 -14.252 9.477 1.00 55.66 99 ASP A C 1
ATOM 756 O O . ASP A 1 99 ? 10.484 -14.963 9.865 1.00 55.66 99 ASP A O 1
ATOM 760 N N . TYR A 1 100 ? 9.412 -12.992 9.875 1.00 58.00 100 TYR A N 1
ATOM 761 C CA . TYR A 1 100 ? 10.109 -12.447 11.033 1.00 58.00 100 TYR A CA 1
ATOM 762 C C . TYR A 1 100 ? 9.109 -12.465 12.191 1.00 58.00 100 TYR A C 1
ATOM 764 O O . TYR A 1 100 ? 8.490 -11.441 12.490 1.00 58.00 100 TYR A O 1
ATOM 772 N N . ASN A 1 101 ? 8.890 -13.660 12.744 1.00 51.97 101 ASN A N 1
ATOM 773 C CA . ASN A 1 101 ? 8.279 -13.824 14.062 1.00 51.97 101 ASN A CA 1
ATOM 774 C C . ASN A 1 101 ? 9.349 -13.601 15.130 1.00 51.97 101 ASN A C 1
ATOM 776 O O . ASN A 1 101 ? 10.456 -14.162 14.960 1.00 51.97 101 ASN A O 1
#

Organism: NCBI:txid1216886

InterPro domains:
  IPR036282 Glutathione S-transferase, C-terminal domain superfamily [SSF47616] (3-94)

Sequence (101 aa):
RRAALFGDGGDVAGLCRAGVAALRIMEDHMARRRLDGATWFVGDAPGIVDVMLFPSFALSRDWVSHDRGAGHEFHPALRRWARAVRGLPGFVTMPGIPDYN

Secondary structure (DSSP, 8-state):
-PPPSSSS---HHHHHHHHHHHHHHHHHHHHHHHHTT--SSSSSS--HHHHHHHHHHHTGGGT--GGGS-SGGG-HHHHHHHHHHHTSTT--PPTTS----

Radius of gyration: 15.18 Å; chains: 1; bounding box: 33×35×41 Å

pLDDT: mean 84.83, std 15.64, range [42.66, 98.38]